Protein AF-A0AA88KVH8-F1 (afdb_monomer)

pLDDT: mean 75.26, std 18.9, range [40.22, 97.62]

Mean predicted aligned error: 17.78 Å

Nearest PDB structures (foldseek):
  6n1z-assembly2_D  TM=8.740E-01  e=1.364E-03  Homo sapiens
  8f0x-assembly1_A  TM=7.884E-01  e=3.801E-02  Saccharomyces cerevisiae S288C
  9b31-assembly1_A  TM=7.938E-01  e=4.062E-02  Saccharomyces cerevisiae
  8f1e-assembly1_A  TM=6.734E-01  e=5.301E-02  Saccharomyces cerevisiae S288C

Foldseek 3Di:
DVPVVVPVVQQVDKDFDAWDDDPPDPDDDPVNPVVDDIDTDIDGNVVRVVVVVVVVVVVVVVVVVVVVVVVVPPDDDPDDDDDDDDDDDDDPPPPDPCVVVPPPPPDDPDD

Radius of gyration: 27.81 Å; Cα contacts (8 Å, |Δi|>4): 46; chains: 1; bounding box: 36×62×80 Å

Secondary structure (DSSP, 8-state):
-TTTTT-HHHHS-EEEEEE---TT-S---HHHHHHSPPPEEEEEHHHHHHHHHHHHHHHHHHHHHHHHHHTT--S----------------------GGGTT---------

Structure (mmCIF, N/CA/C/O backbone):
data_AF-A0AA88KVH8-F1
#
_entry.id   AF-A0AA88KVH8-F1
#
loop_
_atom_site.group_PDB
_atom_site.id
_atom_site.type_symbol
_atom_site.label_atom_id
_atom_site.label_alt_id
_atom_site.label_comp_id
_atom_site.label_asym_id
_atom_site.label_entity_id
_atom_site.label_seq_id
_atom_site.pdbx_PDB_ins_code
_atom_site.Cartn_x
_atom_site.Cartn_y
_atom_site.Cartn_z
_atom_site.occupancy
_atom_site.B_iso_or_equiv
_atom_site.auth_seq_id
_atom_site.auth_comp_id
_atom_site.auth_asym_id
_atom_site.auth_atom_id
_atom_site.pdbx_PDB_model_num
ATOM 1 N N . TYR A 1 1 ? 1.254 -17.558 -13.017 1.00 63.97 1 TYR A N 1
ATOM 2 C CA . TYR A 1 1 ? 0.865 -18.358 -11.843 1.00 63.97 1 TYR A CA 1
ATOM 3 C C . TYR A 1 1 ? -0.121 -17.646 -10.922 1.00 63.97 1 TYR A C 1
ATOM 5 O O . TYR A 1 1 ? -1.170 -18.217 -10.692 1.00 63.97 1 TYR A O 1
ATOM 13 N N . GLY A 1 2 ? 0.115 -16.413 -10.449 1.00 72.94 2 GLY A N 1
ATOM 14 C CA . GLY A 1 2 ? -0.848 -15.743 -9.550 1.00 72.94 2 GLY A CA 1
ATOM 15 C C . GLY A 1 2 ? -2.261 -15.567 -10.124 1.00 72.94 2 GLY A C 1
ATOM 16 O O . GLY A 1 2 ? -3.206 -16.154 -9.611 1.00 72.94 2 GLY A O 1
ATOM 17 N N . ILE A 1 3 ? -2.401 -14.813 -11.218 1.00 83.19 3 ILE A N 1
ATOM 18 C CA . ILE A 1 3 ? -3.709 -14.560 -11.854 1.00 83.19 3 ILE A CA 1
ATOM 19 C C . ILE A 1 3 ? -4.054 -15.670 -12.857 1.00 83.19 3 ILE A C 1
ATOM 21 O O . ILE A 1 3 ? -5.088 -16.315 -12.731 1.00 83.19 3 ILE A O 1
ATOM 25 N N . ASN A 1 4 ? -3.144 -15.967 -13.792 1.00 87.50 4 ASN A N 1
ATOM 26 C CA . ASN A 1 4 ? -3.384 -16.935 -14.878 1.00 87.50 4 ASN A CA 1
ATOM 27 C C . ASN A 1 4 ? -3.604 -18.385 -14.414 1.00 87.50 4 ASN A C 1
ATOM 29 O O . ASN A 1 4 ? -4.076 -19.202 -15.194 1.00 87.50 4 ASN A O 1
ATOM 33 N N . SER A 1 5 ? -3.213 -18.726 -13.185 1.00 86.81 5 SER A N 1
ATOM 34 C CA . SER A 1 5 ? -3.415 -20.067 -12.617 1.00 86.81 5 SER A CA 1
ATOM 35 C C . SER A 1 5 ? -4.307 -20.035 -11.376 1.00 86.81 5 SER A C 1
ATOM 37 O O . SER A 1 5 ? -4.437 -21.061 -10.718 1.00 86.81 5 SER A O 1
ATOM 39 N N . SER A 1 6 ? -4.887 -18.866 -11.059 1.00 83.88 6 SER A N 1
ATOM 40 C CA . SER A 1 6 ? -5.738 -18.620 -9.889 1.00 83.88 6 SER A CA 1
ATOM 41 C C . SER A 1 6 ? -5.205 -19.279 -8.612 1.00 83.88 6 SER A C 1
ATOM 43 O O . SER A 1 6 ? -5.923 -20.027 -7.952 1.00 83.88 6 SER A O 1
ATOM 45 N N . ASP A 1 7 ? -3.930 -19.038 -8.281 1.00 92.31 7 ASP A N 1
ATOM 46 C 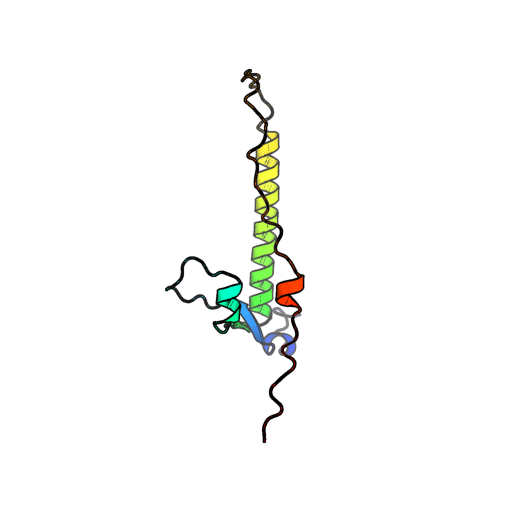CA . ASP A 1 7 ? -3.286 -19.691 -7.134 1.00 92.31 7 ASP A CA 1
ATOM 47 C C . ASP A 1 7 ? -3.982 -19.264 -5.824 1.00 92.31 7 ASP A C 1
ATOM 49 O O . ASP A 1 7 ? -3.867 -18.098 -5.416 1.00 92.31 7 ASP A O 1
ATOM 53 N N . PRO A 1 8 ? -4.683 -20.181 -5.128 1.00 90.06 8 PRO A N 1
ATOM 54 C CA . PRO A 1 8 ? -5.473 -19.841 -3.948 1.00 90.06 8 PRO A CA 1
ATOM 55 C C . PRO A 1 8 ? -4.599 -19.349 -2.794 1.00 90.06 8 PRO A C 1
ATOM 57 O O . PRO A 1 8 ? -5.068 -18.583 -1.953 1.00 90.06 8 PRO A O 1
ATOM 60 N N . ARG A 1 9 ? -3.312 -19.722 -2.772 1.00 92.19 9 ARG A N 1
ATOM 61 C CA . ARG A 1 9 ? -2.369 -19.271 -1.742 1.00 92.19 9 ARG A CA 1
ATOM 62 C C . ARG A 1 9 ? -2.115 -17.773 -1.831 1.00 92.19 9 ARG A C 1
ATOM 64 O O . ARG A 1 9 ? -1.915 -17.145 -0.804 1.00 92.19 9 ARG A O 1
ATOM 71 N N . LEU A 1 10 ? -2.138 -17.200 -3.035 1.00 90.69 10 LEU A N 1
ATOM 72 C CA . LEU A 1 10 ? -1.931 -15.764 -3.241 1.00 90.69 10 LEU A CA 1
ATOM 73 C C . LEU A 1 10 ? -3.225 -14.966 -3.063 1.00 90.69 10 LEU A C 1
ATOM 75 O O . LEU A 1 10 ? -3.182 -13.830 -2.600 1.00 90.69 10 LEU A O 1
ATOM 79 N N . VAL A 1 11 ? -4.372 -15.561 -3.401 1.00 89.06 11 VAL A N 1
ATOM 80 C CA . VAL A 1 11 ? -5.691 -14.924 -3.251 1.00 89.06 11 VAL A CA 1
ATOM 81 C C . VAL A 1 11 ? -6.119 -14.843 -1.782 1.00 89.06 11 VAL A C 1
ATOM 83 O O . VAL A 1 11 ? -6.726 -13.854 -1.381 1.00 89.06 11 VAL A O 1
ATOM 86 N N . ALA A 1 12 ? -5.789 -15.852 -0.972 1.00 92.12 12 ALA A N 1
ATOM 87 C CA . ALA A 1 12 ? -6.189 -15.910 0.435 1.00 92.12 12 ALA A CA 1
ATOM 88 C C . ALA A 1 12 ? -5.446 -14.913 1.345 1.00 92.12 12 ALA A C 1
ATOM 90 O O . ALA A 1 12 ? -5.891 -14.658 2.463 1.00 92.12 12 ALA A O 1
ATOM 91 N N . ILE A 1 13 ? -4.317 -14.354 0.900 1.00 95.88 13 ILE A N 1
ATOM 92 C CA . ILE A 1 13 ? -3.511 -13.443 1.717 1.00 95.88 13 ILE A CA 1
ATOM 93 C C . ILE A 1 13 ? -4.134 -12.045 1.700 1.00 95.88 13 ILE A C 1
ATOM 95 O O . ILE A 1 13 ? -4.270 -11.421 0.644 1.00 95.88 13 ILE A O 1
ATOM 99 N N . GLN A 1 14 ? -4.440 -11.531 2.892 1.00 97.38 14 GLN A N 1
ATOM 100 C CA . GLN A 1 14 ? -4.802 -10.133 3.106 1.00 97.38 14 GLN A CA 1
ATOM 101 C C . GLN A 1 14 ? -3.621 -9.346 3.667 1.00 97.38 14 GLN A C 1
ATOM 103 O O . GLN A 1 14 ? -2.870 -9.836 4.510 1.00 97.38 14 GLN A O 1
ATOM 108 N N . VAL A 1 15 ? -3.474 -8.116 3.192 1.00 97.38 15 VAL A N 1
ATOM 109 C CA . VAL A 1 15 ? -2.408 -7.191 3.577 1.00 97.38 15 VAL A CA 1
ATOM 110 C C . VAL A 1 15 ? -2.981 -5.815 3.878 1.00 97.38 15 VAL A C 1
ATOM 112 O O . VAL A 1 15 ? -4.114 -5.499 3.502 1.00 97.38 15 VAL A O 1
ATOM 115 N N . ASP A 1 16 ? -2.180 -4.993 4.547 1.00 97.50 16 ASP A N 1
ATOM 116 C CA . ASP A 1 16 ? -2.525 -3.599 4.801 1.00 97.50 16 ASP A CA 1
ATOM 117 C C . ASP A 1 16 ? -2.388 -2.776 3.510 1.00 97.50 16 ASP A C 1
ATOM 119 O O . ASP A 1 16 ? -1.377 -2.802 2.798 1.00 97.50 16 ASP A O 1
ATOM 123 N N . GLY A 1 17 ? -3.470 -2.089 3.173 1.00 95.88 17 GLY A N 1
ATOM 124 C CA . GLY A 1 17 ? -3.634 -1.260 1.995 1.00 95.88 17 GLY A CA 1
ATOM 125 C C . GLY A 1 17 ? -3.239 0.178 2.281 1.00 95.88 17 GLY A C 1
ATOM 126 O O . GLY A 1 17 ? -2.073 0.463 2.555 1.00 95.88 17 GLY A O 1
ATOM 127 N N . ASP A 1 18 ? -4.216 1.064 2.158 1.00 94.38 18 ASP A N 1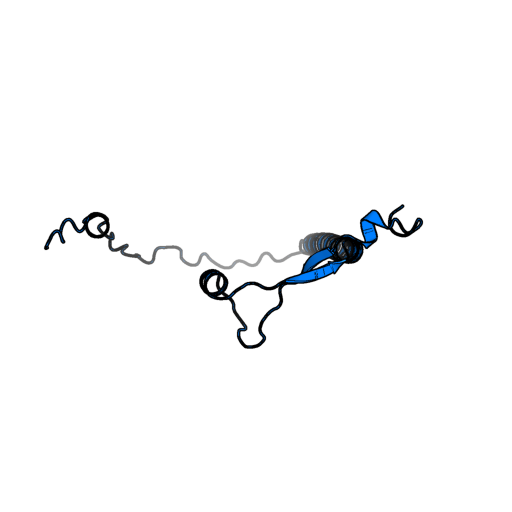
ATOM 128 C CA . ASP A 1 18 ? -4.074 2.504 2.355 1.00 94.38 18 ASP A CA 1
ATOM 129 C C . ASP A 1 18 ? -4.505 2.885 3.777 1.00 94.38 18 ASP A C 1
ATOM 131 O O . ASP A 1 18 ? -5.382 2.231 4.354 1.00 94.38 18 ASP A O 1
ATOM 135 N N . GLU A 1 19 ? -3.868 3.917 4.335 1.00 92.38 19 GLU A N 1
ATOM 136 C CA . GLU A 1 19 ? -4.236 4.499 5.630 1.00 92.38 19 GLU A CA 1
ATOM 137 C C . GLU A 1 19 ? -5.619 5.152 5.525 1.00 92.38 19 GLU A C 1
ATOM 139 O O . GLU A 1 19 ? -5.905 5.879 4.574 1.00 92.38 19 GLU A O 1
ATOM 144 N N . ILE A 1 20 ? -6.477 4.894 6.508 1.00 89.81 20 ILE A N 1
ATOM 145 C CA . ILE A 1 20 ? -7.790 5.523 6.616 1.00 89.81 20 ILE A CA 1
ATOM 146 C C . ILE A 1 20 ? -7.579 6.896 7.259 1.00 89.81 20 ILE A C 1
ATOM 148 O O . ILE A 1 20 ? -7.223 7.006 8.436 1.00 89.81 20 ILE A O 1
ATOM 152 N N . LEU A 1 21 ? -7.749 7.949 6.463 1.00 85.00 21 LEU A N 1
ATOM 153 C CA . LEU A 1 21 ? -7.620 9.331 6.914 1.00 85.00 21 LEU A CA 1
ATOM 154 C C . LEU A 1 21 ? -8.978 9.835 7.411 1.00 85.00 21 LEU A C 1
ATOM 156 O O . LEU A 1 21 ? -9.984 9.689 6.723 1.00 85.00 21 LEU A O 1
ATOM 160 N N . CYS A 1 22 ? -9.003 10.436 8.602 1.00 73.75 22 CYS A N 1
ATOM 161 C CA . CYS A 1 22 ? -10.189 11.129 9.097 1.00 73.75 22 CYS A CA 1
ATOM 162 C C . CYS A 1 22 ? -10.248 12.520 8.448 1.00 73.75 22 CYS A C 1
ATOM 164 O O . CYS A 1 22 ? -9.294 13.292 8.573 1.00 73.75 22 CYS A O 1
ATOM 166 N N . GLU A 1 23 ? -11.347 12.834 7.758 1.00 70.12 23 GLU A N 1
ATOM 167 C CA . GLU A 1 23 ? -11.517 14.061 6.955 1.00 70.12 23 GLU A CA 1
ATOM 168 C C . GLU A 1 23 ? -11.416 15.361 7.776 1.00 70.12 23 GLU A C 1
ATOM 170 O O . GLU A 1 23 ? -11.181 16.433 7.223 1.00 70.12 23 GLU A O 1
ATOM 175 N N . GLU A 1 24 ? -11.531 15.282 9.103 1.00 67.25 24 GLU A N 1
ATOM 176 C CA . GLU A 1 24 ? -11.533 16.445 9.996 1.00 67.25 24 GLU A CA 1
ATOM 177 C C . GLU A 1 24 ? -10.154 17.108 10.179 1.00 67.25 24 GLU A C 1
ATOM 179 O O . GLU A 1 24 ? -10.074 18.229 10.683 1.00 67.25 24 GLU A O 1
ATOM 184 N N . THR A 1 25 ? -9.053 16.467 9.766 1.00 64.69 25 THR A N 1
ATOM 185 C CA . THR A 1 25 ? -7.702 17.040 9.911 1.00 64.69 25 THR A CA 1
ATOM 186 C C . THR A 1 25 ? -6.940 17.048 8.590 1.00 64.69 25 THR A C 1
ATOM 188 O O . THR A 1 25 ? -6.463 16.010 8.140 1.00 64.69 25 THR A O 1
ATOM 191 N N . SER A 1 26 ? -6.763 18.239 8.009 1.00 69.88 26 SER A N 1
ATOM 192 C CA . SER A 1 26 ? -5.985 18.460 6.776 1.00 69.88 26 SER A CA 1
ATOM 193 C C . SER A 1 26 ? -4.480 18.184 6.950 1.00 69.88 26 SER A C 1
ATOM 195 O O . SER A 1 26 ? -3.818 17.706 6.032 1.00 69.88 26 SER A O 1
ATOM 197 N N . VAL A 1 27 ? -3.930 18.413 8.151 1.00 80.12 27 VAL A N 1
ATOM 198 C CA . VAL A 1 27 ? -2.506 18.187 8.452 1.00 80.12 27 VAL A CA 1
ATOM 199 C C . VAL A 1 27 ? -2.372 17.302 9.685 1.00 80.12 27 VAL A C 1
ATOM 201 O O . VAL A 1 27 ? -2.755 17.699 10.786 1.00 80.12 27 VAL A O 1
ATOM 204 N N . ARG A 1 28 ? -1.793 16.107 9.511 1.00 80.62 28 ARG A N 1
ATOM 205 C CA . ARG A 1 28 ? -1.516 15.166 10.605 1.00 80.62 28 ARG A CA 1
ATOM 206 C C . ARG A 1 28 ? -0.024 15.138 10.910 1.00 80.62 28 ARG A C 1
ATOM 208 O O . ARG A 1 28 ? 0.786 14.657 10.122 1.00 80.62 28 ARG A O 1
ATOM 215 N N . THR A 1 29 ? 0.344 15.624 12.089 1.00 86.19 29 THR A N 1
ATOM 216 C CA . THR A 1 29 ? 1.728 15.560 12.573 1.00 86.19 29 THR A CA 1
ATOM 217 C C . THR A 1 29 ? 2.051 14.180 13.148 1.00 86.19 29 THR A C 1
ATOM 219 O O . THR A 1 29 ? 1.179 13.432 13.602 1.00 86.19 29 THR A O 1
ATOM 222 N N . ARG A 1 30 ? 3.343 13.842 13.214 1.00 84.69 30 ARG A N 1
ATOM 223 C CA . ARG A 1 30 ? 3.812 12.578 13.807 1.00 84.69 30 ARG A CA 1
ATOM 224 C C . ARG A 1 30 ? 3.377 12.405 15.272 1.00 84.69 30 ARG A C 1
ATOM 226 O O . ARG A 1 30 ? 3.116 11.283 15.697 1.00 84.69 30 ARG A O 1
ATOM 233 N N . ALA A 1 31 ? 3.268 13.498 16.037 1.00 82.19 31 ALA A N 1
ATOM 234 C CA . ALA A 1 31 ? 2.785 13.479 17.421 1.00 82.19 31 ALA A CA 1
ATOM 235 C C . ALA A 1 31 ? 1.288 13.140 17.510 1.00 82.19 31 ALA A C 1
ATOM 237 O O . ALA A 1 31 ? 0.887 12.352 18.364 1.00 82.19 31 ALA A O 1
ATOM 238 N N . GLN A 1 32 ? 0.470 13.667 16.593 1.00 77.06 32 GLN A N 1
ATOM 239 C CA . GLN A 1 32 ? -0.947 13.307 16.490 1.00 77.06 32 GLN A CA 1
ATOM 240 C C . GLN A 1 32 ? -1.114 11.837 16.086 1.00 77.06 32 GLN A C 1
ATOM 242 O O . GLN A 1 32 ? -1.934 11.144 16.677 1.00 77.06 32 GLN A O 1
ATOM 247 N N . LYS A 1 33 ? -0.271 11.320 15.178 1.00 77.69 33 LYS A N 1
ATOM 248 C CA . LYS A 1 33 ? -0.260 9.899 14.781 1.00 77.69 33 LYS A CA 1
ATOM 249 C C . LYS A 1 33 ? 0.069 8.929 15.929 1.00 77.69 33 LYS A C 1
ATOM 251 O O . LYS A 1 33 ? -0.354 7.785 15.887 1.00 77.69 33 LYS A O 1
ATOM 256 N N . LYS A 1 34 ? 0.800 9.369 16.963 1.00 77.75 34 LYS A N 1
ATOM 257 C CA . LYS A 1 34 ? 1.033 8.565 18.182 1.00 77.75 34 LYS A CA 1
ATOM 258 C C . LYS A 1 34 ? -0.160 8.566 19.143 1.00 77.75 34 LYS A C 1
ATOM 260 O O . LYS A 1 34 ? -0.293 7.636 19.927 1.00 77.75 34 LYS A O 1
ATOM 265 N N . LYS A 1 35 ? -0.981 9.621 19.120 1.00 74.81 35 LYS A N 1
ATOM 266 C CA . LYS A 1 35 ? -2.135 9.787 20.019 1.00 74.81 35 LYS A CA 1
ATOM 267 C C . LYS A 1 35 ? -3.397 9.115 19.483 1.00 74.81 35 LYS A C 1
ATOM 269 O O . LYS A 1 35 ? -4.213 8.658 20.272 1.00 74.81 35 LYS A O 1
ATOM 274 N N . THR A 1 36 ? -3.561 9.066 18.163 1.00 70.44 36 THR A N 1
ATOM 275 C CA . THR A 1 36 ? -4.710 8.441 17.499 1.00 70.44 36 THR A CA 1
ATOM 276 C C . THR A 1 36 ? -4.281 7.167 16.786 1.00 70.44 36 THR A C 1
ATOM 278 O O . THR A 1 36 ? -3.265 7.163 16.092 1.00 70.44 36 THR A O 1
ATOM 281 N N . HIS A 1 37 ? -5.049 6.086 16.951 1.00 78.00 37 HIS A N 1
ATOM 282 C CA . HIS A 1 37 ? -4.764 4.815 16.287 1.00 78.00 37 HIS A CA 1
ATOM 283 C C . HIS A 1 37 ? -4.721 5.009 14.762 1.00 78.00 37 HIS A C 1
ATOM 285 O O . HIS A 1 37 ? -5.497 5.779 14.191 1.00 78.00 37 HIS A O 1
ATOM 291 N N . VAL A 1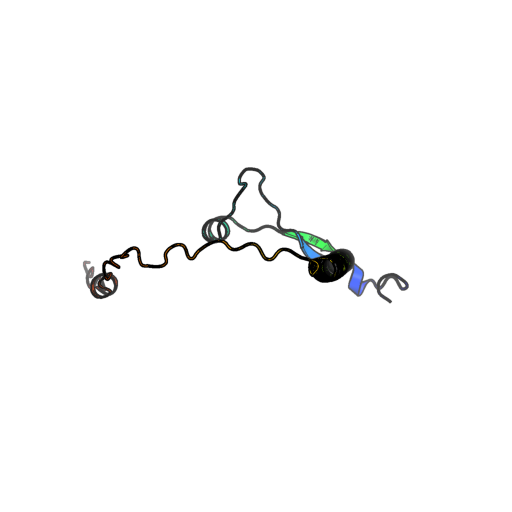 38 ? -3.755 4.367 14.109 1.00 85.50 38 VAL A N 1
ATOM 292 C CA . VAL A 1 38 ? -3.597 4.421 12.655 1.00 85.50 38 VAL A CA 1
ATOM 293 C C . VAL A 1 38 ? -4.280 3.199 12.089 1.00 85.50 38 VAL A C 1
ATOM 295 O O . VAL A 1 38 ? -3.880 2.074 12.382 1.00 85.50 38 VAL A O 1
ATOM 298 N N . GLU A 1 39 ? -5.313 3.424 11.295 1.00 89.81 39 GLU A N 1
ATOM 299 C CA . GLU A 1 39 ? -6.064 2.347 10.673 1.00 89.81 39 GLU A CA 1
ATOM 300 C C . GLU A 1 39 ? -5.670 2.213 9.211 1.00 89.81 39 GLU A C 1
ATOM 302 O O . GLU A 1 39 ? -5.437 3.201 8.516 1.00 89.81 39 GLU A O 1
ATOM 307 N N . TYR A 1 40 ? -5.592 0.971 8.752 1.00 94.69 40 TYR A N 1
ATOM 308 C CA . TYR A 1 40 ? -5.293 0.632 7.371 1.00 94.69 40 TYR A CA 1
ATOM 309 C C . TYR A 1 40 ? -6.424 -0.219 6.814 1.00 94.69 40 TYR A C 1
ATOM 311 O O . TYR A 1 40 ? -6.985 -1.076 7.499 1.00 94.69 40 TYR A O 1
ATOM 319 N N . THR A 1 41 ? -6.738 -0.007 5.543 1.00 95.94 41 THR A N 1
ATOM 320 C CA . THR A 1 41 ? -7.650 -0.888 4.810 1.00 95.94 41 THR A CA 1
ATOM 321 C C . THR A 1 41 ? -7.049 -2.290 4.696 1.00 95.94 41 THR A C 1
ATOM 323 O O . THR A 1 41 ? -5.850 -2.441 4.481 1.00 95.94 41 THR A O 1
ATOM 326 N N . ARG A 1 42 ? -7.866 -3.341 4.809 1.00 97.25 42 ARG A N 1
ATOM 327 C CA . ARG A 1 42 ? -7.436 -4.717 4.515 1.00 97.25 42 ARG A CA 1
ATOM 328 C C . ARG A 1 42 ? -7.787 -5.060 3.077 1.00 97.25 42 ARG A C 1
ATOM 330 O O . ARG A 1 42 ? -8.960 -5.064 2.714 1.00 97.25 42 ARG A O 1
ATOM 337 N N . ILE A 1 43 ? -6.776 -5.348 2.262 1.00 96.81 43 ILE A N 1
ATOM 338 C CA . ILE A 1 43 ? -6.949 -5.658 0.838 1.00 96.81 43 ILE A CA 1
ATOM 339 C C . ILE A 1 43 ? -6.258 -6.974 0.462 1.00 96.81 43 ILE A C 1
ATOM 341 O O . ILE A 1 43 ? -5.312 -7.385 1.135 1.00 96.81 43 ILE A O 1
ATOM 345 N N . PRO A 1 44 ? -6.679 -7.647 -0.623 1.00 96.19 44 PRO A N 1
ATOM 346 C CA . PRO A 1 44 ? -5.978 -8.827 -1.117 1.00 96.19 44 PRO A CA 1
ATOM 347 C C . PRO A 1 44 ? -4.560 -8.489 -1.591 1.00 96.19 44 PRO A C 1
ATOM 349 O O . PRO A 1 44 ? -4.334 -7.445 -2.211 1.00 96.19 44 PRO A O 1
ATOM 352 N N . LEU A 1 45 ? -3.618 -9.411 -1.384 1.00 95.38 45 LEU A N 1
ATOM 353 C CA . LEU A 1 45 ? -2.212 -9.255 -1.777 1.00 95.38 45 LEU A CA 1
ATOM 354 C C . LEU A 1 45 ? -2.048 -8.834 -3.246 1.00 95.38 45 LEU A C 1
ATOM 356 O O . LEU A 1 45 ? -1.295 -7.911 -3.550 1.00 95.38 45 LEU A O 1
ATOM 360 N N . LEU A 1 46 ? -2.783 -9.476 -4.158 1.00 94.44 46 LEU A N 1
ATOM 361 C CA . LEU A 1 46 ? -2.713 -9.177 -5.592 1.00 94.44 46 LEU A CA 1
ATOM 362 C C . LEU A 1 46 ? -3.139 -7.736 -5.911 1.00 94.44 46 LEU A C 1
ATOM 364 O O . LEU A 1 46 ? -2.549 -7.105 -6.785 1.00 94.44 46 LEU A O 1
ATOM 368 N N . VAL A 1 47 ? -4.110 -7.190 -5.172 1.00 95.62 47 VAL A N 1
ATOM 369 C CA . VAL A 1 47 ? -4.543 -5.793 -5.327 1.00 95.62 47 VAL A CA 1
ATOM 370 C C . VAL A 1 47 ? -3.448 -4.842 -4.850 1.00 9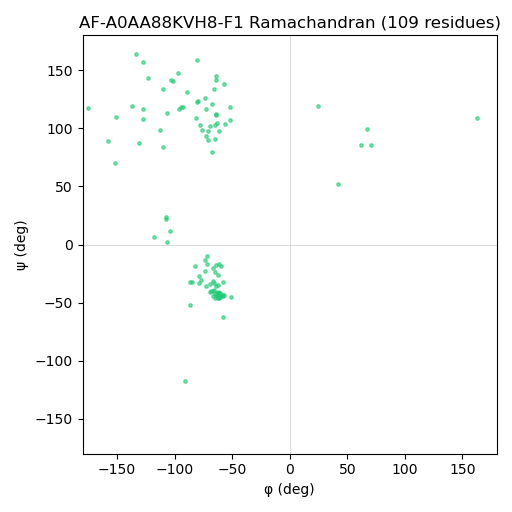5.62 47 VAL A C 1
ATOM 372 O O . VAL A 1 47 ? -3.178 -3.844 -5.515 1.00 95.62 47 VAL A O 1
ATOM 375 N N . LYS A 1 48 ? -2.766 -5.158 -3.740 1.00 97.06 48 LYS A N 1
ATOM 376 C CA . LYS A 1 48 ? -1.629 -4.352 -3.269 1.00 97.06 48 LYS A CA 1
ATOM 377 C C . LYS A 1 48 ? -0.484 -4.354 -4.279 1.00 97.06 48 LYS 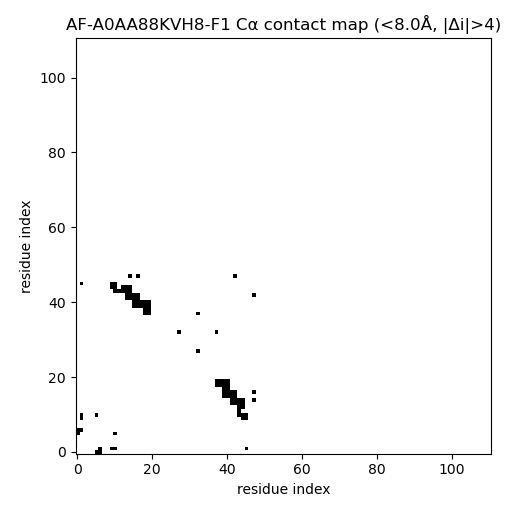A C 1
ATOM 379 O O . LYS A 1 48 ? 0.035 -3.287 -4.583 1.00 97.06 48 LYS A O 1
ATOM 384 N N . ILE A 1 49 ? -0.128 -5.517 -4.830 1.00 95.75 49 ILE A N 1
ATOM 385 C CA . ILE A 1 49 ? 0.918 -5.632 -5.861 1.00 95.75 49 ILE A CA 1
ATOM 386 C C . ILE A 1 49 ? 0.558 -4.785 -7.085 1.00 95.75 49 ILE A C 1
ATOM 388 O O . ILE A 1 49 ? 1.406 -4.055 -7.589 1.00 95.75 49 ILE A O 1
ATOM 392 N N . PHE A 1 50 ? -0.700 -4.826 -7.529 1.00 96.12 50 PHE A N 1
ATOM 393 C CA . PHE A 1 50 ? -1.163 -3.997 -8.639 1.00 96.12 50 PHE A CA 1
ATOM 394 C C . PHE A 1 50 ? -1.050 -2.495 -8.338 1.00 96.12 50 PHE A C 1
ATOM 396 O O . PHE A 1 50 ? -0.509 -1.752 -9.153 1.00 96.12 50 PHE A O 1
ATOM 403 N N . LYS A 1 51 ? -1.481 -2.047 -7.149 1.00 97.31 51 LYS A N 1
ATOM 404 C CA . LYS A 1 51 ? -1.320 -0.646 -6.718 1.00 97.31 51 LYS A CA 1
ATOM 405 C C . LYS A 1 51 ? 0.147 -0.210 -6.702 1.00 97.31 51 LYS A C 1
ATOM 407 O O . LYS A 1 51 ? 0.463 0.872 -7.181 1.00 97.31 51 LYS A O 1
ATOM 412 N N . VAL A 1 52 ? 1.038 -1.052 -6.175 1.00 97.44 52 VAL A N 1
ATOM 413 C CA . VAL A 1 52 ? 2.482 -0.774 -6.148 1.00 97.44 52 VAL A CA 1
ATOM 414 C C . VAL A 1 52 ? 3.042 -0.684 -7.565 1.00 97.44 52 VAL A C 1
ATOM 416 O O . VAL A 1 52 ? 3.813 0.224 -7.843 1.00 97.44 52 VAL A O 1
ATOM 419 N N . LEU A 1 53 ? 2.628 -1.568 -8.476 1.00 97.62 53 LEU A N 1
ATOM 420 C CA . LEU A 1 53 ? 3.071 -1.520 -9.868 1.00 97.62 53 LEU A CA 1
ATOM 421 C C . LEU A 1 53 ? 2.665 -0.207 -10.549 1.00 97.62 53 LEU A C 1
ATOM 423 O O . LEU A 1 53 ? 3.502 0.417 -11.192 1.00 97.62 53 LEU A O 1
ATOM 427 N N . LEU A 1 54 ? 1.417 0.237 -10.363 1.00 97.38 54 LEU A N 1
ATOM 428 C CA . LEU A 1 54 ? 0.958 1.529 -10.884 1.00 97.38 54 LEU A CA 1
ATOM 429 C C . LEU A 1 54 ? 1.772 2.696 -10.316 1.00 97.38 54 LEU A C 1
ATOM 431 O O . LEU A 1 54 ? 2.181 3.572 -11.070 1.00 97.38 54 LEU A O 1
ATOM 435 N N . TYR A 1 55 ? 2.035 2.689 -9.007 1.00 97.12 55 TYR A N 1
ATOM 436 C CA . TYR A 1 55 ? 2.853 3.716 -8.361 1.00 97.12 55 TYR A CA 1
ATOM 437 C C . TYR A 1 55 ? 4.277 3.764 -8.928 1.00 97.12 55 TYR A C 1
ATOM 439 O O . TYR A 1 55 ? 4.773 4.842 -9.237 1.00 97.12 55 TYR A O 1
ATOM 447 N N . LEU A 1 56 ? 4.919 2.606 -9.108 1.00 96.88 56 LEU A N 1
ATOM 448 C CA . LEU A 1 56 ? 6.264 2.534 -9.682 1.00 96.88 56 LEU A CA 1
ATOM 449 C C . LEU A 1 56 ? 6.286 3.054 -11.121 1.00 96.88 56 LEU A C 1
ATOM 451 O O . LEU A 1 56 ? 7.164 3.832 -11.469 1.00 96.88 56 LEU A O 1
ATOM 455 N N . MET A 1 57 ? 5.302 2.682 -11.942 1.00 97.44 57 MET A N 1
ATOM 456 C CA . MET A 1 57 ? 5.207 3.189 -13.314 1.00 97.44 57 MET A CA 1
ATOM 457 C C . MET A 1 57 ? 5.014 4.707 -13.353 1.00 97.44 57 MET A C 1
ATOM 459 O O . MET A 1 57 ? 5.652 5.370 -14.162 1.00 97.44 57 MET A O 1
ATOM 463 N N . GLN A 1 58 ? 4.169 5.256 -12.477 1.00 96.56 58 GLN A N 1
ATOM 464 C CA . GLN A 1 58 ? 3.991 6.704 -12.379 1.00 96.56 58 GLN A CA 1
ATOM 465 C C . GLN A 1 58 ? 5.293 7.391 -11.958 1.00 96.56 58 GLN A C 1
ATOM 467 O O . GLN A 1 58 ? 5.702 8.351 -12.597 1.00 96.56 58 GLN A O 1
ATOM 472 N N . SER A 1 59 ? 5.972 6.856 -10.940 1.00 96.31 59 SER A N 1
ATOM 473 C CA . SER A 1 59 ? 7.254 7.384 -10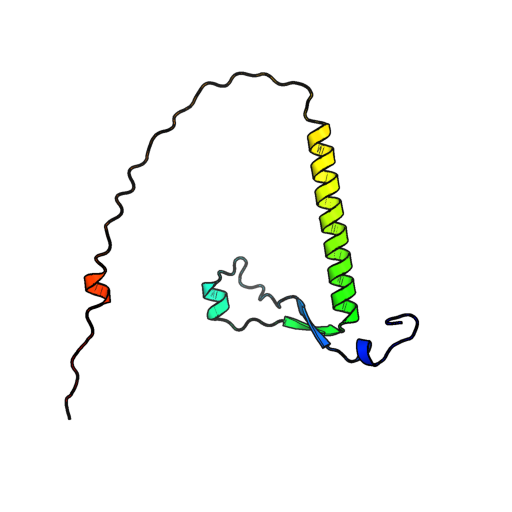.469 1.00 96.31 59 SER A CA 1
ATOM 474 C C . SER A 1 59 ? 8.304 7.431 -11.581 1.00 96.31 59 SER A C 1
ATOM 476 O O . SER A 1 59 ? 9.021 8.419 -11.694 1.00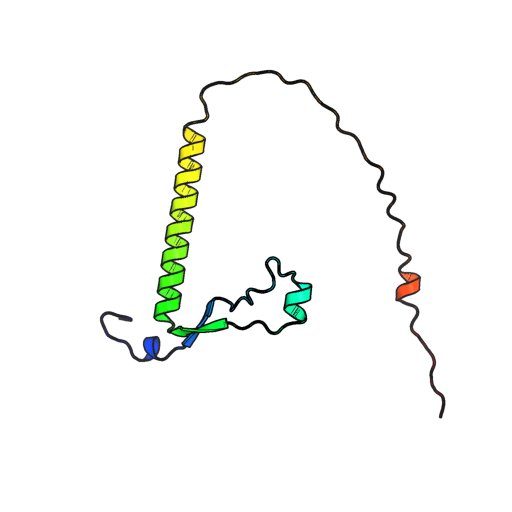 96.31 59 SER A O 1
ATOM 478 N N . GLU A 1 60 ? 8.406 6.384 -12.401 1.00 95.94 60 GLU A N 1
ATOM 479 C CA . GLU A 1 60 ? 9.342 6.349 -13.533 1.00 95.94 60 GLU A CA 1
ATOM 480 C C . GLU A 1 60 ? 8.966 7.370 -14.618 1.00 95.94 60 GLU A C 1
ATOM 482 O O . GLU A 1 60 ? 9.841 8.034 -15.173 1.00 95.94 60 GLU A O 1
ATOM 487 N N . LEU A 1 61 ? 7.669 7.540 -14.906 1.00 95.25 61 LEU A N 1
ATOM 488 C CA . LEU A 1 61 ? 7.198 8.550 -15.858 1.00 95.25 61 LEU A CA 1
ATOM 489 C C . LEU A 1 61 ? 7.474 9.973 -15.372 1.00 95.25 61 LEU A C 1
ATOM 491 O O . LEU A 1 61 ? 7.924 10.795 -16.165 1.00 95.25 61 LEU A O 1
ATOM 495 N N . ASP A 1 62 ? 7.242 10.254 -14.090 1.00 93.69 62 ASP A N 1
ATOM 496 C CA . ASP A 1 62 ? 7.493 11.570 -13.502 1.00 93.69 62 ASP A CA 1
ATOM 497 C C . ASP A 1 62 ? 8.985 11.932 -13.592 1.00 93.69 62 ASP A C 1
ATOM 499 O O . ASP A 1 62 ? 9.331 13.051 -13.971 1.00 93.69 62 ASP A O 1
ATOM 503 N N . VAL A 1 63 ? 9.875 10.968 -13.324 1.00 93.75 63 VAL A N 1
ATOM 504 C CA . VAL A 1 63 ? 11.331 11.146 -13.467 1.00 93.75 63 VAL A CA 1
ATOM 505 C C . VAL A 1 63 ? 11.722 11.379 -14.927 1.00 93.75 63 VAL A C 1
ATOM 507 O O . VAL A 1 63 ? 12.476 12.307 -15.219 1.00 93.75 63 VAL A O 1
ATOM 510 N N . ALA A 1 64 ? 11.195 10.578 -15.857 1.00 91.25 64 ALA A N 1
ATOM 511 C CA . ALA A 1 64 ? 11.484 10.733 -17.281 1.00 91.25 64 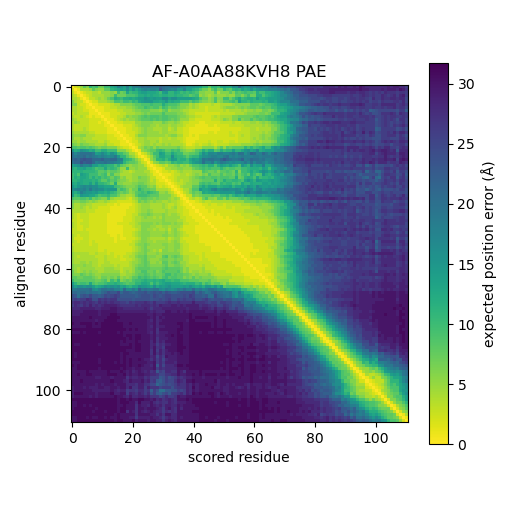ALA A CA 1
ATOM 512 C C . ALA A 1 64 ? 11.000 12.089 -17.828 1.00 91.25 64 ALA A C 1
ATOM 514 O O . ALA A 1 64 ? 11.714 12.740 -18.590 1.00 91.25 64 ALA A O 1
ATOM 515 N N . MET A 1 65 ? 9.813 12.543 -17.411 1.00 90.75 65 MET A N 1
ATOM 516 C CA . MET A 1 65 ? 9.282 13.853 -17.792 1.00 90.75 65 MET A CA 1
ATOM 517 C C . MET A 1 65 ? 10.113 14.996 -17.207 1.00 90.75 65 MET A C 1
ATOM 519 O O . MET A 1 65 ? 10.439 15.928 -17.940 1.00 90.75 65 MET A O 1
ATOM 523 N N . ALA A 1 66 ? 10.502 14.916 -15.932 1.00 88.12 66 ALA A N 1
ATOM 524 C CA . ALA A 1 66 ? 11.360 15.923 -15.309 1.00 88.12 66 ALA A CA 1
ATOM 525 C C . ALA A 1 66 ? 12.718 16.037 -16.024 1.00 88.12 66 ALA A C 1
ATOM 527 O O . ALA A 1 66 ? 13.165 17.144 -16.305 1.00 88.12 66 ALA A O 1
ATOM 528 N N . SER A 1 67 ? 13.326 14.906 -16.403 1.00 78.50 67 SER A N 1
ATOM 529 C CA . SER A 1 67 ? 14.579 14.893 -17.170 1.00 78.50 67 SER A CA 1
ATOM 530 C C . SER A 1 67 ? 14.427 15.511 -18.565 1.00 78.50 67 SER A C 1
ATOM 532 O O . SER A 1 67 ? 15.339 16.175 -19.039 1.00 78.50 67 SER A O 1
ATOM 534 N N . SER A 1 68 ? 13.279 15.321 -19.225 1.00 67.19 68 SER A N 1
ATOM 535 C CA . SER A 1 68 ? 13.032 15.885 -20.563 1.00 67.19 68 SER A CA 1
ATOM 536 C C . SER A 1 68 ? 12.779 17.398 -20.571 1.00 67.19 68 SER A C 1
ATOM 538 O O . SER A 1 68 ? 12.955 18.042 -21.601 1.00 67.19 68 SER A O 1
ATOM 540 N N . VAL A 1 69 ? 12.348 17.967 -19.440 1.00 60.19 69 VAL A N 1
ATOM 541 C CA . VAL A 1 69 ? 12.144 19.417 -19.284 1.00 60.19 69 VAL A CA 1
ATOM 542 C C . VAL A 1 69 ? 13.474 20.139 -19.055 1.00 60.19 69 VAL A C 1
ATOM 544 O O . VAL A 1 69 ? 13.638 21.255 -19.539 1.00 60.19 69 VAL A O 1
ATOM 547 N N . ASP A 1 70 ? 14.428 19.495 -18.381 1.00 57.12 70 ASP A N 1
ATOM 548 C CA . ASP A 1 70 ? 15.763 20.055 -18.127 1.00 57.12 70 ASP A CA 1
ATOM 549 C C . ASP A 1 70 ? 16.596 20.161 -19.423 1.00 57.12 70 ASP A C 1
ATOM 551 O O . ASP A 1 70 ? 17.295 21.145 -19.644 1.00 57.12 70 ASP A O 1
ATOM 555 N N . GLU A 1 71 ? 16.431 19.216 -20.358 1.00 55.56 71 GLU A N 1
ATOM 556 C CA . GLU A 1 71 ? 17.106 19.230 -21.672 1.00 55.56 71 GLU A CA 1
ATOM 557 C C . GLU A 1 71 ? 16.581 20.304 -22.651 1.00 55.56 71 GLU A C 1
ATOM 559 O O . GLU A 1 71 ? 17.185 20.527 -23.699 1.00 55.56 71 GLU A O 1
ATOM 564 N N . LEU A 1 72 ? 15.468 20.978 -22.337 1.00 55.75 72 LEU A N 1
ATOM 565 C CA . LEU A 1 72 ? 14.894 22.065 -23.148 1.00 55.75 72 LEU A CA 1
ATOM 566 C C . LEU A 1 72 ? 15.103 23.457 -22.526 1.00 55.75 72 LEU A C 1
ATOM 568 O O . LEU A 1 72 ? 14.623 24.443 -23.083 1.00 55.75 72 LEU A O 1
ATOM 572 N N . SER A 1 73 ? 15.801 23.543 -21.389 1.00 52.03 73 SER A N 1
ATOM 573 C CA . SER A 1 73 ? 16.043 24.790 -20.650 1.00 52.03 73 SER A CA 1
ATOM 574 C C . SER A 1 73 ? 17.493 25.294 -20.759 1.00 52.03 73 SER A C 1
ATOM 576 O O . SER A 1 73 ? 17.924 26.062 -19.902 1.00 52.03 73 SER A O 1
ATOM 578 N N . ASP A 1 74 ? 18.236 24.887 -21.795 1.00 49.91 74 ASP A N 1
ATOM 579 C CA . ASP A 1 74 ? 19.625 25.325 -22.042 1.00 49.91 74 ASP A CA 1
ATOM 580 C C . ASP A 1 74 ? 19.754 26.302 -23.232 1.00 49.91 74 ASP A C 1
ATOM 582 O O . ASP A 1 74 ? 20.812 26.431 -23.839 1.00 49.91 74 ASP A O 1
ATOM 586 N N . GLU A 1 75 ? 18.675 27.013 -23.585 1.00 52.12 75 GLU A N 1
ATOM 587 C CA . GLU A 1 75 ? 18.760 28.192 -24.459 1.00 52.12 75 GLU A CA 1
ATOM 588 C C . GLU A 1 75 ? 18.398 29.470 -23.680 1.00 52.12 75 GLU A C 1
ATOM 590 O O . GLU A 1 75 ? 17.232 29.826 -23.527 1.00 52.12 75 GLU A O 1
ATOM 595 N N . GLU A 1 76 ? 19.460 30.160 -23.243 1.00 52.19 76 GLU A N 1
ATOM 596 C CA . GLU A 1 76 ? 19.584 31.621 -23.118 1.00 52.19 76 GLU A CA 1
ATOM 597 C C . GLU A 1 76 ? 18.711 32.351 -22.073 1.00 52.19 76 GLU A C 1
ATOM 599 O O . GLU A 1 76 ? 17.606 32.815 -22.357 1.00 52.19 76 GLU A O 1
ATOM 604 N N . SER A 1 77 ? 19.310 32.651 -20.914 1.00 43.91 77 SER A N 1
ATOM 605 C CA . SER A 1 77 ? 19.216 34.002 -20.337 1.00 43.91 77 SER A CA 1
ATOM 606 C C . SER A 1 77 ? 20.372 34.270 -19.365 1.00 43.91 77 SER A C 1
ATOM 608 O O . SER A 1 77 ? 20.259 34.035 -18.161 1.00 43.91 77 SER A O 1
ATOM 610 N N . GLU A 1 78 ? 21.484 34.784 -19.895 1.00 51.59 78 GLU A N 1
ATOM 611 C CA . GLU A 1 78 ? 22.380 35.654 -19.131 1.00 51.59 78 GLU A CA 1
ATOM 612 C C . GLU A 1 78 ? 21.605 36.945 -18.810 1.00 51.59 78 GLU A C 1
ATOM 614 O O . GLU A 1 78 ? 21.418 37.789 -19.685 1.00 51.59 78 GLU A O 1
ATOM 619 N N . ASP A 1 79 ? 21.121 37.105 -17.578 1.00 46.00 79 ASP A N 1
ATOM 620 C CA . ASP A 1 79 ? 20.762 38.430 -17.065 1.00 46.00 79 ASP A CA 1
ATOM 621 C C . ASP A 1 79 ? 21.266 38.579 -15.631 1.00 46.00 79 ASP A C 1
ATOM 623 O O . ASP A 1 79 ? 20.952 37.796 -14.731 1.00 46.00 79 ASP A O 1
ATOM 627 N N . GLU A 1 80 ? 22.135 39.567 -15.461 1.00 55.16 80 GLU A N 1
ATOM 628 C CA . GLU A 1 80 ? 22.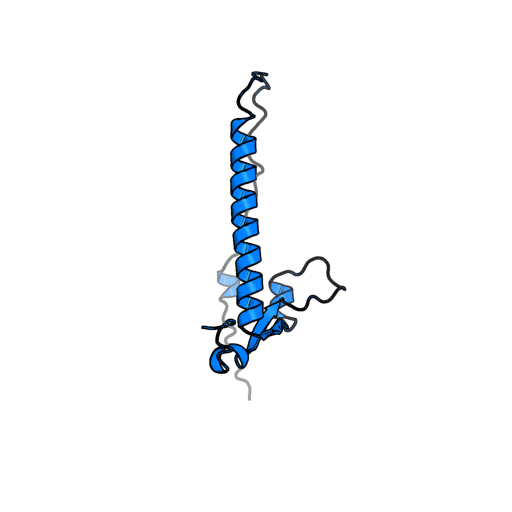808 39.886 -14.218 1.00 55.16 80 GLU A CA 1
ATOM 629 C C . GLU A 1 80 ? 21.816 40.416 -13.181 1.00 55.16 80 GLU A C 1
ATOM 631 O O . GLU A 1 80 ? 21.234 41.488 -13.339 1.00 55.16 80 GLU A O 1
ATOM 636 N N . SER A 1 81 ? 21.711 39.736 -12.040 1.00 45.44 81 SER A N 1
ATOM 637 C CA . SER A 1 81 ? 21.174 40.349 -10.825 1.00 45.44 81 SER A CA 1
ATOM 638 C C . SER A 1 81 ? 22.095 40.078 -9.640 1.00 45.44 81 SER A C 1
ATOM 640 O O . SER A 1 81 ? 21.981 39.079 -8.933 1.00 45.44 81 SER A O 1
ATOM 642 N N . GLU A 1 82 ? 23.063 40.982 -9.524 1.00 42.97 82 GLU A N 1
ATOM 643 C CA . GLU A 1 82 ? 23.561 41.633 -8.313 1.00 42.97 82 GLU A CA 1
ATOM 644 C C . GLU A 1 82 ? 23.371 40.901 -6.966 1.00 42.97 82 GLU A C 1
ATOM 646 O O . GLU A 1 82 ? 22.277 40.659 -6.460 1.00 42.97 82 GLU A O 1
ATOM 651 N N . ILE A 1 83 ? 24.520 40.625 -6.356 1.00 50.78 83 ILE A N 1
ATOM 652 C CA . ILE A 1 83 ? 24.745 40.004 -5.056 1.00 50.78 83 ILE A CA 1
ATOM 653 C C . ILE A 1 83 ? 23.964 40.689 -3.913 1.00 50.78 83 ILE A C 1
ATOM 655 O O . ILE A 1 83 ? 24.301 41.776 -3.449 1.00 50.78 83 ILE A O 1
ATOM 659 N N . GLY A 1 84 ? 22.913 40.025 -3.429 1.00 43.72 84 GLY A N 1
ATOM 660 C CA . GLY A 1 84 ? 22.059 40.494 -2.335 1.00 43.72 84 GLY A CA 1
ATOM 661 C C . GLY A 1 84 ? 22.217 39.683 -1.046 1.00 43.72 84 GLY A C 1
ATOM 662 O O . GLY A 1 84 ? 21.419 38.792 -0.790 1.00 43.72 84 GLY A O 1
ATOM 663 N N . GLY A 1 85 ? 23.223 40.031 -0.236 1.00 40.22 85 GLY A N 1
ATOM 664 C CA . GLY A 1 85 ? 23.200 39.977 1.237 1.00 40.22 85 GLY A CA 1
ATOM 665 C C . GLY A 1 85 ? 23.006 38.631 1.954 1.00 40.22 85 GLY A C 1
ATOM 666 O O . GLY A 1 85 ? 21.922 38.351 2.454 1.00 40.22 85 GLY A O 1
ATOM 667 N N . ASP A 1 86 ? 24.097 37.893 2.174 1.00 46.38 86 ASP A N 1
ATOM 668 C CA . ASP A 1 86 ? 24.231 37.003 3.338 1.00 46.38 86 ASP A CA 1
ATOM 669 C C . ASP A 1 86 ? 24.918 37.776 4.472 1.00 46.38 86 ASP A C 1
ATOM 671 O O . ASP A 1 86 ? 26.047 38.221 4.274 1.00 46.38 86 ASP A O 1
ATOM 675 N N . THR A 1 87 ? 24.266 37.976 5.628 1.00 41.81 87 THR A N 1
ATOM 676 C CA . THR A 1 87 ? 24.796 37.493 6.925 1.00 41.81 87 THR A CA 1
ATOM 677 C C . THR A 1 87 ? 23.834 37.720 8.107 1.00 41.81 87 THR A C 1
ATOM 679 O O . THR A 1 87 ? 23.612 38.841 8.556 1.00 41.81 87 THR A O 1
ATOM 682 N N . SER A 1 88 ? 23.415 36.593 8.693 1.00 42.44 88 SER A N 1
ATOM 683 C CA . SER A 1 88 ? 23.377 36.318 10.141 1.00 42.44 88 SER A CA 1
ATOM 684 C C . SER A 1 88 ? 22.359 37.048 11.035 1.00 42.44 88 SER A C 1
ATOM 686 O O . SER A 1 88 ? 22.707 37.968 11.776 1.00 42.44 88 SER A O 1
ATOM 688 N N . GLU A 1 89 ? 21.140 36.503 11.135 1.00 45.84 89 GLU A N 1
ATOM 689 C CA . GLU A 1 89 ? 20.337 36.674 12.353 1.00 45.84 89 GLU A CA 1
ATOM 690 C C . GLU A 1 89 ? 20.917 35.822 13.495 1.00 45.84 89 GLU A C 1
ATOM 692 O O . GLU A 1 89 ? 20.987 34.594 13.437 1.00 45.84 89 GLU A O 1
ATOM 697 N N . ASN A 1 90 ? 21.371 36.518 14.535 1.00 48.84 90 ASN A N 1
ATOM 698 C CA . ASN A 1 90 ? 21.879 35.991 15.794 1.00 48.84 90 ASN A CA 1
ATOM 699 C C . ASN A 1 90 ? 20.762 35.266 16.569 1.00 48.84 90 ASN A C 1
ATOM 701 O O . ASN A 1 90 ? 20.050 35.886 17.356 1.00 48.84 90 ASN A O 1
ATOM 705 N N . PHE A 1 91 ? 20.603 33.957 16.362 1.00 45.06 91 PHE A N 1
ATOM 706 C CA . PHE A 1 91 ? 19.819 33.116 17.268 1.00 45.06 91 PHE A CA 1
ATOM 707 C C . PHE A 1 91 ? 20.645 32.854 18.532 1.00 45.06 91 PHE A C 1
ATOM 709 O O . PHE A 1 91 ? 21.504 31.972 18.559 1.00 45.06 91 PHE A O 1
ATOM 716 N N . GLU A 1 92 ? 20.383 33.625 19.589 1.00 49.75 92 GLU A N 1
ATOM 717 C CA . GLU A 1 92 ? 20.805 33.275 20.945 1.00 49.75 92 GLU A CA 1
ATOM 718 C C . GLU A 1 92 ? 20.139 31.948 21.323 1.00 49.75 92 GLU A C 1
ATOM 720 O O . GLU A 1 92 ? 18.971 31.893 21.709 1.00 49.75 92 GLU A O 1
ATOM 725 N N . SER A 1 93 ? 20.866 30.840 21.179 1.00 53.12 93 SER A N 1
ATOM 726 C CA . SER A 1 93 ? 20.462 29.589 21.805 1.00 53.12 93 SER A CA 1
ATOM 727 C C . SER A 1 93 ? 20.676 29.750 23.307 1.00 53.12 93 SER A C 1
ATOM 729 O O . SER A 1 93 ? 21.799 29.610 23.797 1.00 53.12 93 SER A O 1
ATOM 731 N N . GLU A 1 94 ? 19.609 30.073 24.034 1.00 60.41 94 GLU A N 1
ATOM 732 C CA . GLU A 1 94 ? 19.566 29.944 25.485 1.00 60.41 94 GLU A CA 1
ATOM 733 C C . GLU A 1 94 ? 19.893 28.480 25.812 1.00 60.41 94 GLU A C 1
ATOM 735 O O . GLU A 1 94 ? 19.120 27.561 25.530 1.00 60.41 94 GLU A O 1
ATOM 740 N N . ALA A 1 95 ? 21.124 28.247 26.267 1.00 63.44 95 ALA A N 1
ATOM 741 C CA . ALA A 1 95 ? 21.632 26.918 26.549 1.00 63.44 95 ALA A CA 1
ATOM 742 C C . ALA A 1 95 ? 20.790 26.316 27.677 1.00 63.44 95 ALA A C 1
ATOM 744 O O . ALA A 1 95 ? 20.917 26.698 28.839 1.00 63.44 95 ALA A O 1
ATOM 745 N N . VAL A 1 96 ? 19.900 25.393 27.319 1.00 70.44 96 VAL A N 1
ATOM 746 C CA . VAL A 1 96 ? 19.059 24.680 28.277 1.00 70.44 96 VAL A CA 1
ATOM 747 C C . VAL A 1 96 ? 19.976 23.851 29.174 1.00 70.44 96 VAL A C 1
ATOM 749 O O . VAL A 1 96 ? 20.619 22.905 28.717 1.00 70.44 96 VAL A O 1
ATOM 752 N N . ASP A 1 97 ? 20.067 24.230 30.447 1.00 73.25 97 ASP A N 1
ATOM 753 C CA . ASP A 1 97 ? 20.912 23.557 31.427 1.00 73.25 97 ASP A CA 1
ATOM 754 C C . ASP A 1 97 ? 20.353 22.159 31.734 1.00 73.25 97 ASP A C 1
ATOM 756 O O . ASP A 1 97 ? 19.383 21.987 32.480 1.00 73.25 97 ASP A O 1
ATOM 760 N N . LEU A 1 98 ? 20.979 21.144 31.131 1.00 72.31 98 LEU A N 1
ATOM 761 C CA . LEU A 1 98 ? 20.613 19.730 31.254 1.00 72.31 98 LEU A CA 1
ATOM 762 C C . LEU A 1 98 ? 20.670 19.222 32.702 1.00 72.31 98 LEU A C 1
ATOM 764 O O . LEU A 1 98 ? 20.049 18.205 33.013 1.00 72.31 98 LEU A O 1
ATOM 768 N N . SER A 1 99 ? 21.365 19.931 33.600 1.00 74.44 99 SER A N 1
ATOM 769 C CA . SER A 1 99 ? 21.414 19.582 35.022 1.00 74.44 99 SER A CA 1
ATOM 770 C C . SER A 1 99 ? 20.059 19.740 35.724 1.00 74.44 99 SER A C 1
ATOM 772 O O . SER A 1 99 ? 19.824 19.108 36.750 1.00 74.44 99 SER A O 1
ATOM 774 N N . THR A 1 100 ? 19.131 20.521 35.160 1.00 70.75 100 THR A N 1
ATOM 775 C CA . THR A 1 100 ? 17.763 20.663 35.687 1.00 70.75 100 THR A CA 1
ATOM 776 C C . THR A 1 100 ? 16.860 19.474 35.348 1.00 70.75 100 THR A C 1
ATOM 778 O O . THR A 1 100 ? 15.989 19.136 36.144 1.00 70.75 100 THR A O 1
ATOM 781 N N . LEU A 1 101 ? 17.095 18.807 34.214 1.00 68.75 101 LEU A N 1
ATOM 782 C CA . LEU A 1 101 ? 16.327 17.645 33.738 1.00 68.75 101 LEU A CA 1
ATOM 783 C C . LEU A 1 101 ? 16.766 16.318 34.373 1.00 68.75 101 LEU A C 1
ATOM 785 O O . LEU A 1 101 ? 16.020 15.346 34.322 1.00 68.75 101 LEU A O 1
ATOM 789 N N . LEU A 1 102 ? 17.971 16.280 34.944 1.00 73.62 102 LEU A N 1
ATOM 790 C CA . LEU A 1 102 ? 18.557 15.104 35.596 1.00 73.62 102 LEU A CA 1
ATOM 791 C C . LEU A 1 102 ? 18.534 15.192 37.126 1.00 73.62 102 LEU A C 1
ATOM 793 O O . LEU A 1 102 ? 19.183 14.389 37.790 1.00 73.62 102 LEU A O 1
ATOM 797 N N . LYS A 1 103 ? 17.807 16.156 37.705 1.00 75.12 103 LYS A N 1
ATOM 798 C CA . LYS A 1 103 ? 17.505 16.119 39.138 1.00 75.12 103 LYS A CA 1
ATOM 799 C C . LYS A 1 103 ? 16.497 15.002 39.369 1.00 75.12 103 LYS A C 1
ATOM 801 O O . LYS A 1 103 ? 15.294 15.200 39.244 1.00 75.12 103 LYS A O 1
ATOM 806 N N . GLU A 1 104 ? 17.035 13.818 39.623 1.00 63.91 104 GLU A N 1
ATOM 807 C CA . GLU A 1 104 ? 16.315 12.680 40.169 1.00 63.91 104 GLU A CA 1
ATOM 808 C C . GLU A 1 104 ? 15.595 13.152 41.441 1.00 63.91 104 GLU A C 1
ATOM 810 O O . GLU A 1 104 ? 16.225 13.643 42.378 1.00 63.91 104 GLU A O 1
ATOM 815 N N . GLU A 1 105 ? 14.261 13.078 41.439 1.00 64.62 105 GLU A N 1
ATOM 816 C CA . GLU A 1 105 ? 13.452 13.174 42.653 1.00 64.62 105 GLU A CA 1
ATOM 817 C C . GLU A 1 105 ? 13.735 11.932 43.510 1.00 64.62 105 GLU A C 1
ATOM 819 O O . GLU A 1 105 ? 12.979 10.960 43.522 1.00 64.62 105 GLU A O 1
ATOM 824 N N . GLU A 1 106 ? 14.855 11.951 44.227 1.00 65.06 106 GLU A N 1
ATOM 825 C CA . GLU A 1 106 ? 14.959 11.227 45.485 1.00 65.06 106 GLU A CA 1
ATOM 826 C C . GLU A 1 106 ? 14.123 11.996 46.514 1.00 65.06 106 GLU A C 1
ATOM 828 O O . GLU A 1 106 ? 14.567 13.008 47.045 1.00 65.06 106 GLU A O 1
ATOM 833 N N . ASP A 1 107 ? 12.855 11.603 46.671 1.00 52.75 107 ASP A N 1
ATOM 834 C CA . ASP A 1 107 ? 12.216 11.355 47.973 1.00 52.75 107 ASP A CA 1
ATOM 835 C C . ASP A 1 107 ? 10.681 11.338 47.872 1.00 52.75 107 ASP A C 1
ATOM 837 O O . ASP A 1 107 ? 10.006 12.360 47.776 1.00 52.75 107 ASP A O 1
ATOM 841 N N . CYS A 1 108 ? 10.119 10.138 48.012 1.00 47.06 108 CYS A N 1
ATOM 842 C CA . CYS A 1 108 ? 8.973 9.907 48.892 1.00 47.06 108 CYS A CA 1
ATOM 843 C C . CYS A 1 108 ? 9.024 8.454 49.381 1.00 47.06 108 CYS A C 1
ATOM 845 O O . CYS A 1 108 ? 8.231 7.600 48.987 1.00 47.06 108 CYS A O 1
ATOM 847 N N . ASN A 1 109 ? 10.001 8.175 50.247 1.00 51.25 109 ASN A N 1
ATOM 848 C CA . ASN A 1 109 ? 9.754 7.266 51.357 1.00 51.25 109 ASN A CA 1
ATOM 849 C C . ASN A 1 109 ? 8.983 8.067 52.407 1.00 51.25 109 ASN A C 1
ATOM 851 O O . ASN A 1 109 ? 9.593 8.854 53.117 1.00 51.25 109 ASN A O 1
ATOM 855 N N . ASP A 1 110 ? 7.674 7.853 52.505 1.00 52.84 110 ASP A N 1
ATOM 856 C CA . ASP A 1 110 ? 6.929 8.098 53.738 1.00 52.84 110 ASP A CA 1
ATOM 857 C C . ASP A 1 110 ? 5.721 7.145 53.805 1.00 52.84 110 ASP A C 1
ATOM 859 O O . ASP A 1 110 ? 4.754 7.293 53.061 1.00 52.84 110 ASP A O 1
ATOM 863 N N . LEU A 1 111 ? 5.849 6.189 54.740 1.00 41.09 111 LEU A N 1
ATOM 864 C CA . LEU A 1 111 ? 4.847 5.320 55.392 1.00 41.09 111 LEU A CA 1
ATOM 865 C C . LEU A 1 111 ? 4.046 4.296 54.566 1.00 41.09 111 LEU A C 1
ATOM 867 O O . LEU A 1 111 ? 3.034 4.651 53.926 1.00 41.09 111 LEU A O 1
#

Solvent-accessible surface area (backbone atoms only — not comparable to full-atom values): 7519 Å² total; per-residue (Å²): 92,63,75,88,59,62,36,62,77,52,63,70,37,73,38,79,58,55,72,65,76,66,88,90,54,94,74,82,50,74,70,54,56,74,74,41,89,85,48,58,41,80,36,43,41,63,57,52,53,50,53,50,50,54,51,53,54,49,55,53,50,53,52,54,53,55,56,58,54,59,75,69,69,79,76,85,81,95,73,91,77,77,93,79,81,90,82,81,85,84,77,79,74,78,76,77,64,62,71,70,79,66,62,74,83,86,76,83,89,79,137

Organism: Artemia franciscana (NCBI:txid6661)

Sequence (111 aa):
YGINSSDPRLVAIQVDGDEILCEETSVRTRAQKKKTHVEYTRIPLLVKIFKVLLYLMQSELDVAMASSVDELSDEESEDESEIGGDTSENFESEAVDLSTLLKEEEDCNDL